Protein AF-A0A7W0TZ27-F1 (afdb_monomer_lite)

pLDDT: mean 76.79, std 10.21, range [54.59, 92.69]

Radius of gyration: 43.68 Å; chains: 1; bounding box: 95×48×108 Å

Foldseek 3Di:
DPPVVVVVVVCCLVVPPPPDDPPLDWDAWQFDDWDWDLDFDDDDDDDDDLDPPPQDDDDDDDDDDDDDDDSDDDDGDDDDDDDRTSDDIDIDRTSDPPTDTDSDDCPPDDDDDPPPD

Sequence (117 aa):
MSEFTTAQTLRDRLFGDDDSGDTSVASAGNGGGAFASANGGAVSVGDVNSGSNAGSAIGVGDTYGSVFVDGGDIANSTNLGIAANGGTAIADASGGDYNFADASDFDGGDNGGGFFS

Secondary structure (DSSP, 8-state):
--SHHHHHHHHHHHH-S----------SS---------PPPP-------------------S--S-------------------------------S----------S---S--TT-

Structure (mmCIF, N/CA/C/O backbone):
data_AF-A0A7W0TZ27-F1
#
_entry.id   AF-A0A7W0TZ27-F1
#
loop_
_atom_site.group_PDB
_atom_site.id
_atom_site.type_symbol
_atom_site.label_atom_id
_atom_site.label_alt_id
_atom_site.label_comp_id
_atom_site.label_asym_id
_atom_site.label_entity_id
_atom_site.label_seq_id
_atom_site.pdbx_PDB_ins_code
_atom_site.Cartn_x
_atom_site.Cartn_y
_atom_site.Cartn_z
_atom_site.occupancy
_atom_site.B_iso_or_equiv
_atom_site.auth_seq_id
_atom_site.auth_comp_id
_atom_site.auth_asym_id
_atom_site.auth_atom_id
_atom_site.pdbx_PDB_model_num
ATOM 1 N N . MET A 1 1 ? 54.726 28.426 -63.318 1.00 56.59 1 MET A N 1
ATOM 2 C CA . MET A 1 1 ? 54.225 27.988 -61.996 1.00 56.59 1 MET A CA 1
ATOM 3 C C . MET A 1 1 ? 52.699 27.997 -62.026 1.00 56.59 1 MET A C 1
ATOM 5 O O . MET A 1 1 ? 52.113 29.030 -61.755 1.00 56.59 1 MET A O 1
ATOM 9 N N . SER A 1 2 ? 52.062 26.905 -62.465 1.00 59.84 2 SER A N 1
ATOM 10 C CA . SER A 1 2 ? 50.591 26.735 -62.456 1.00 59.84 2 SER A CA 1
ATOM 11 C C . SER A 1 2 ? 50.195 25.254 -62.641 1.00 59.84 2 SER A C 1
ATOM 13 O O . SER A 1 2 ? 49.152 24.942 -63.186 1.00 59.84 2 SER A O 1
ATOM 15 N N . GLU A 1 3 ? 51.047 24.309 -62.231 1.00 58.38 3 GLU A N 1
ATOM 16 C CA . GLU A 1 3 ? 50.735 22.866 -62.333 1.00 58.38 3 GLU A CA 1
ATOM 17 C C . GLU A 1 3 ? 50.401 22.228 -60.980 1.00 58.38 3 GLU A C 1
ATOM 19 O O . GLU A 1 3 ? 49.943 21.094 -60.924 1.00 58.38 3 GLU A O 1
ATOM 24 N N . PHE A 1 4 ? 50.550 22.970 -59.879 1.00 60.47 4 PHE A N 1
ATOM 25 C CA . PHE A 1 4 ? 50.160 22.501 -58.547 1.00 60.47 4 PHE A CA 1
ATOM 26 C C . PHE A 1 4 ? 48.723 22.886 -58.165 1.00 60.47 4 PHE A C 1
ATOM 28 O O . PHE A 1 4 ? 48.141 22.237 -57.306 1.00 60.47 4 PHE A O 1
ATOM 35 N N . THR A 1 5 ? 48.105 23.861 -58.844 1.00 75.75 5 THR A N 1
ATOM 36 C CA . THR A 1 5 ? 46.732 24.307 -58.549 1.00 75.75 5 THR A CA 1
ATOM 37 C C . THR A 1 5 ? 45.690 23.243 -58.891 1.00 75.75 5 THR A C 1
ATOM 39 O O . THR A 1 5 ? 44.819 22.974 -58.076 1.00 75.75 5 THR A O 1
ATOM 42 N N . THR A 1 6 ? 45.786 22.581 -60.044 1.00 75.88 6 THR A N 1
ATOM 43 C CA . THR A 1 6 ? 44.793 21.575 -60.462 1.00 75.88 6 THR A CA 1
ATOM 44 C C . THR A 1 6 ? 44.899 20.281 -59.656 1.00 75.88 6 THR A C 1
ATOM 46 O O . THR A 1 6 ? 43.887 19.735 -59.223 1.00 75.88 6 THR A O 1
ATOM 49 N N . ALA A 1 7 ? 46.118 19.813 -59.380 1.00 75.44 7 ALA A N 1
ATOM 50 C CA . ALA A 1 7 ? 46.335 18.631 -58.550 1.00 75.44 7 ALA A CA 1
ATOM 51 C C . ALA A 1 7 ? 45.901 18.860 -57.094 1.00 75.44 7 ALA A C 1
ATOM 53 O O . ALA A 1 7 ? 45.341 17.958 -56.477 1.00 75.44 7 ALA A O 1
ATOM 54 N N . GLN A 1 8 ? 46.102 20.068 -56.552 1.00 76.25 8 GLN A N 1
ATOM 55 C CA . GLN A 1 8 ? 45.581 20.418 -55.231 1.00 76.25 8 GLN A CA 1
ATOM 56 C C . GLN A 1 8 ? 44.054 20.473 -55.226 1.00 76.25 8 GLN A C 1
ATOM 58 O O . GLN A 1 8 ? 43.467 19.827 -54.372 1.00 76.25 8 GLN A O 1
ATOM 63 N N . THR A 1 9 ? 43.411 21.092 -56.225 1.00 75.00 9 THR A N 1
ATOM 64 C CA . THR A 1 9 ? 41.935 21.100 -56.318 1.00 75.00 9 THR A CA 1
ATOM 65 C C . THR A 1 9 ? 41.320 19.708 -56.486 1.00 75.00 9 THR A C 1
ATOM 67 O O . THR A 1 9 ? 40.176 19.491 -56.105 1.00 75.00 9 THR A O 1
ATOM 70 N N . LEU A 1 10 ? 42.059 18.756 -57.069 1.00 79.62 10 LEU A N 1
ATOM 71 C CA . LEU A 1 10 ? 41.611 17.368 -57.213 1.00 79.62 10 LEU A CA 1
ATOM 72 C C . LEU A 1 10 ? 41.786 16.564 -55.927 1.00 79.62 10 LEU A C 1
ATOM 74 O O . LEU A 1 10 ? 40.930 15.745 -55.619 1.00 79.62 10 LEU A O 1
ATOM 78 N N . ARG A 1 11 ? 42.876 16.786 -55.184 1.00 80.00 11 ARG A N 1
ATOM 79 C CA . ARG A 1 11 ? 43.063 16.161 -53.868 1.00 80.00 11 ARG A CA 1
ATOM 80 C C . ARG A 1 11 ? 42.057 16.690 -52.854 1.00 80.00 11 ARG A C 1
ATOM 82 O O . ARG A 1 11 ? 41.501 15.890 -52.127 1.00 80.00 11 ARG A O 1
ATOM 89 N N . ASP A 1 12 ? 41.782 17.986 -52.887 1.00 75.56 12 ASP A N 1
ATOM 90 C CA . ASP A 1 12 ? 40.793 18.646 -52.029 1.00 75.56 12 ASP A CA 1
ATOM 91 C C . ASP A 1 12 ? 39.372 18.124 -52.305 1.00 75.56 12 ASP A C 1
ATOM 93 O O . ASP A 1 12 ? 38.608 17.818 -51.401 1.00 75.56 12 ASP A O 1
ATOM 97 N N . ARG A 1 13 ? 39.050 17.870 -53.581 1.00 77.31 13 ARG A N 1
ATOM 98 C CA . ARG A 1 13 ? 37.780 17.239 -53.971 1.00 77.31 13 ARG A CA 1
ATOM 99 C C . ARG A 1 13 ? 37.667 15.759 -53.583 1.00 77.31 13 ARG A C 1
ATOM 101 O O . ARG A 1 13 ? 36.556 15.256 -53.532 1.00 77.31 13 ARG A O 1
ATOM 108 N N . LEU A 1 14 ? 38.780 15.043 -53.418 1.00 74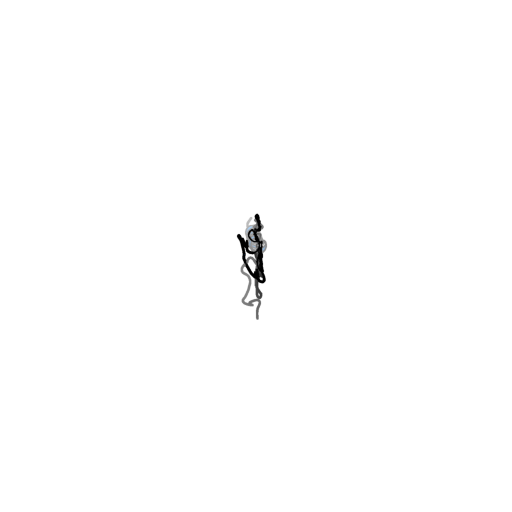.31 14 LEU A N 1
ATOM 109 C CA . LEU A 1 14 ? 38.767 13.584 -53.229 1.00 74.31 14 LEU A CA 1
ATOM 110 C C . LEU A 1 14 ? 39.044 13.166 -51.783 1.00 74.31 14 LEU A C 1
ATOM 112 O O . LEU A 1 14 ? 38.653 12.079 -51.377 1.00 74.31 14 LEU A O 1
ATOM 116 N N . PHE A 1 15 ? 39.724 14.016 -51.020 1.00 77.25 15 PHE A N 1
ATOM 117 C CA . PHE A 1 15 ? 40.157 13.726 -49.658 1.00 77.25 15 PHE A CA 1
ATOM 118 C C . PHE A 1 15 ? 39.712 14.780 -48.643 1.00 77.25 15 PHE A C 1
ATOM 120 O O . PHE A 1 15 ? 40.236 14.712 -47.542 1.00 77.25 15 PHE A O 1
ATOM 127 N N . GLY A 1 16 ? 38.828 15.717 -49.037 1.00 69.62 16 GLY A N 1
ATOM 128 C CA . GLY A 1 16 ? 38.186 16.766 -48.227 1.00 69.62 16 GLY A CA 1
ATOM 129 C C . GLY A 1 16 ? 38.858 17.069 -46.888 1.00 69.62 16 GLY A C 1
ATOM 130 O O . GLY A 1 16 ? 38.737 16.285 -45.956 1.00 69.62 16 GLY A O 1
ATOM 131 N N . ASP A 1 17 ? 39.523 18.219 -46.766 1.00 70.00 17 ASP A N 1
ATOM 132 C CA . ASP A 1 17 ? 40.298 18.615 -45.575 1.00 70.00 17 ASP A CA 1
ATOM 133 C C . ASP A 1 17 ? 39.455 18.884 -44.288 1.00 70.00 17 ASP A C 1
ATOM 135 O O . ASP A 1 17 ? 39.928 19.559 -43.373 1.00 70.00 17 ASP A O 1
ATOM 139 N N . ASP A 1 18 ? 38.246 18.326 -44.156 1.00 67.06 18 ASP A N 1
ATOM 140 C CA . ASP A 1 18 ? 37.299 18.599 -43.067 1.00 67.06 18 ASP A CA 1
ATOM 141 C C . ASP A 1 18 ? 36.906 17.332 -42.277 1.00 67.06 18 ASP A C 1
ATOM 143 O O . ASP A 1 18 ? 35.731 17.059 -42.049 1.00 67.06 18 ASP A O 1
ATOM 147 N N . ASP A 1 19 ? 37.882 16.600 -41.728 1.00 66.12 19 ASP A N 1
ATOM 148 C CA . ASP A 1 19 ? 37.635 15.709 -40.574 1.00 66.12 19 ASP A CA 1
ATOM 149 C C . ASP A 1 19 ? 37.475 16.552 -39.288 1.00 66.12 19 ASP A C 1
ATOM 151 O O . ASP A 1 19 ? 38.163 16.368 -38.275 1.00 66.12 19 ASP A O 1
ATOM 155 N N . SER A 1 20 ? 36.583 17.545 -39.313 1.00 62.28 20 SER A N 1
ATOM 156 C CA . SER A 1 20 ? 36.246 18.354 -38.145 1.00 62.28 20 SER A CA 1
ATOM 157 C C . SER A 1 20 ? 34.969 17.845 -37.485 1.00 62.28 20 SER A C 1
ATOM 159 O O . SER A 1 20 ? 33.927 18.485 -37.535 1.00 62.28 20 SER A O 1
ATOM 161 N N . GLY A 1 21 ? 35.086 16.721 -36.779 1.00 58.81 21 GLY A N 1
ATOM 162 C CA . GLY A 1 21 ? 34.294 16.492 -35.569 1.00 58.81 21 GLY A CA 1
ATOM 163 C C . GLY A 1 21 ? 32.815 16.136 -35.728 1.00 58.81 21 GLY A C 1
ATOM 164 O O . GLY A 1 21 ? 32.098 16.236 -34.731 1.00 58.81 21 GLY A O 1
ATOM 165 N N . ASP A 1 22 ? 32.362 15.670 -36.888 1.00 62.72 22 ASP A N 1
ATOM 166 C CA . ASP A 1 22 ? 31.024 15.093 -36.993 1.00 62.72 22 ASP A CA 1
ATOM 167 C C . ASP A 1 22 ? 31.035 13.669 -36.439 1.00 62.72 22 ASP A C 1
ATOM 169 O O . ASP A 1 22 ? 31.385 12.678 -37.078 1.00 62.72 22 ASP A O 1
ATOM 173 N N . THR A 1 23 ? 30.639 13.546 -35.175 1.00 60.62 23 THR A N 1
ATOM 174 C CA . THR A 1 23 ? 30.091 12.282 -34.704 1.00 60.62 23 THR A CA 1
ATOM 175 C C . THR A 1 23 ? 28.754 12.088 -35.423 1.00 60.62 23 THR A C 1
ATOM 177 O O . THR A 1 23 ? 27.709 12.442 -34.870 1.00 60.62 23 THR A O 1
ATOM 180 N N . SER A 1 24 ? 28.776 11.562 -36.651 1.00 66.44 24 SER A N 1
ATOM 181 C CA . SER A 1 24 ? 27.581 11.127 -37.383 1.00 66.44 24 SER A CA 1
ATOM 182 C C . SER A 1 24 ? 26.977 9.933 -36.641 1.00 66.44 24 SER A C 1
ATOM 184 O O . SER A 1 24 ? 27.227 8.767 -36.937 1.00 66.44 24 SER A O 1
ATOM 186 N N . VAL A 1 25 ? 26.251 10.221 -35.557 1.00 76.12 25 VAL A N 1
ATOM 187 C CA . VAL A 1 25 ? 25.591 9.214 -34.724 1.00 76.12 25 VAL A CA 1
ATOM 188 C C . VAL A 1 25 ? 24.205 8.980 -35.300 1.00 76.12 25 VAL A C 1
ATOM 190 O O . VAL A 1 25 ? 23.250 9.678 -34.961 1.00 76.12 25 VAL A O 1
ATOM 193 N N . ALA A 1 26 ? 24.081 7.971 -36.156 1.00 73.69 26 ALA A N 1
ATOM 194 C CA . ALA A 1 26 ? 22.775 7.442 -36.513 1.00 73.69 26 ALA A CA 1
ATOM 195 C C . ALA A 1 26 ? 22.328 6.434 -35.461 1.00 73.69 26 ALA A C 1
ATOM 197 O O . ALA A 1 26 ? 23.074 5.526 -35.089 1.00 73.69 26 ALA A O 1
ATOM 198 N N . SER A 1 27 ? 21.101 6.589 -34.970 1.00 80.00 27 SER A N 1
ATOM 199 C CA . SER A 1 27 ? 20.565 5.698 -33.951 1.00 80.00 27 SER A CA 1
ATOM 200 C C . SER A 1 27 ? 19.208 5.124 -34.322 1.00 80.00 27 SER A C 1
ATOM 202 O O . SER A 1 27 ? 18.254 5.867 -34.547 1.00 80.00 27 SER A O 1
ATOM 204 N N . ALA A 1 28 ? 19.133 3.797 -34.334 1.00 82.00 28 ALA A N 1
ATOM 205 C CA . ALA A 1 28 ? 17.945 3.010 -34.618 1.00 82.00 28 ALA A CA 1
ATOM 206 C C . ALA A 1 28 ? 17.607 2.184 -33.378 1.00 82.00 28 ALA A C 1
ATOM 208 O O . ALA A 1 28 ? 18.459 1.461 -32.870 1.00 82.00 28 ALA A O 1
ATOM 209 N N . GLY A 1 29 ? 16.367 2.266 -32.897 1.00 77.56 29 GLY A N 1
ATOM 210 C CA . GLY A 1 29 ? 15.913 1.407 -31.803 1.00 77.56 29 GLY A CA 1
ATOM 211 C C . GLY A 1 29 ? 16.443 1.788 -30.426 1.00 77.56 29 GLY A C 1
ATOM 212 O O . GLY A 1 29 ? 16.535 0.936 -29.544 1.00 77.56 29 GLY A O 1
ATOM 213 N N . ASN A 1 30 ? 16.767 3.063 -30.213 1.00 75.88 30 ASN A N 1
ATOM 214 C CA . ASN A 1 30 ? 17.123 3.558 -28.890 1.00 75.88 30 ASN A CA 1
ATOM 215 C C . ASN A 1 30 ? 15.885 3.577 -27.984 1.00 75.88 30 ASN A C 1
ATOM 217 O O . ASN A 1 30 ? 15.130 4.548 -27.947 1.00 75.88 30 ASN A O 1
ATOM 221 N N . GLY A 1 31 ? 15.685 2.481 -27.256 1.00 79.44 31 GLY A N 1
ATOM 222 C CA . GLY A 1 31 ? 14.761 2.407 -26.133 1.00 79.44 31 GLY A CA 1
ATOM 223 C C . GLY A 1 31 ? 15.102 3.420 -25.035 1.00 79.44 31 GLY A C 1
ATOM 224 O O . GLY A 1 31 ? 16.272 3.720 -24.792 1.00 79.44 31 GLY A O 1
ATOM 225 N N . GLY A 1 32 ? 14.080 3.968 -24.373 1.00 85.44 32 GLY A N 1
ATOM 226 C CA . GLY A 1 32 ? 14.245 4.911 -23.260 1.00 85.44 32 GLY A CA 1
ATOM 227 C C . GLY A 1 32 ? 14.538 4.232 -21.914 1.00 85.44 32 GLY A C 1
ATOM 228 O O . GLY A 1 32 ? 14.602 3.014 -21.804 1.00 85.44 32 GLY A O 1
ATOM 229 N N . GLY A 1 33 ? 14.673 5.019 -20.843 1.00 85.75 33 GLY A N 1
ATOM 230 C CA . GLY A 1 33 ? 14.657 4.484 -19.476 1.00 85.75 33 GLY A CA 1
ATOM 231 C C . GLY A 1 33 ? 13.222 4.254 -19.002 1.00 85.75 33 GLY A C 1
ATOM 232 O O . GLY A 1 33 ? 12.436 5.200 -18.982 1.00 85.75 33 GLY A O 1
ATOM 233 N N . ALA A 1 34 ? 12.875 3.031 -18.595 1.00 86.25 34 ALA A N 1
ATOM 234 C CA . ALA A 1 34 ? 11.542 2.718 -18.082 1.00 86.25 34 ALA A CA 1
ATOM 235 C C . ALA A 1 34 ? 11.578 2.430 -16.576 1.00 86.25 34 ALA A C 1
ATOM 237 O O . ALA A 1 34 ? 12.223 1.487 -16.119 1.00 86.25 34 ALA A O 1
ATOM 238 N N . PHE A 1 35 ? 10.856 3.244 -15.802 1.00 85.69 35 PHE A N 1
ATOM 239 C CA . PHE A 1 35 ? 10.719 3.097 -14.355 1.00 85.69 35 PHE A CA 1
ATOM 240 C C . PHE A 1 35 ? 9.250 2.877 -14.010 1.00 85.69 35 PHE A C 1
ATOM 242 O O . PHE A 1 35 ? 8.417 3.742 -14.266 1.00 85.69 35 PHE A O 1
ATOM 249 N N . ALA A 1 36 ? 8.931 1.739 -13.401 1.00 87.69 36 ALA A N 1
ATOM 250 C CA . ALA A 1 36 ? 7.613 1.504 -12.830 1.00 87.69 36 ALA A CA 1
ATOM 251 C C . ALA A 1 36 ? 7.760 1.066 -11.374 1.00 87.69 36 ALA A C 1
ATOM 253 O O . ALA A 1 36 ? 8.671 0.318 -11.020 1.00 87.69 36 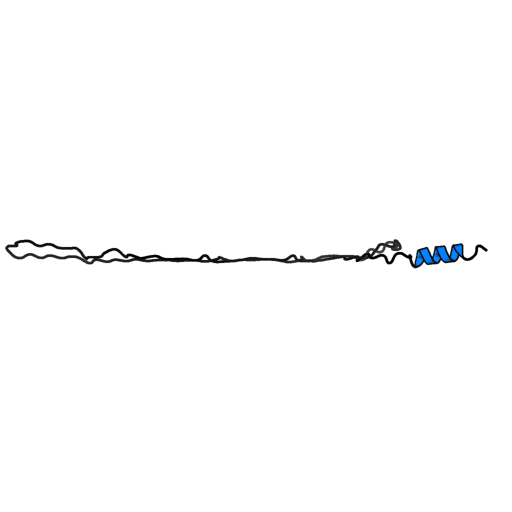ALA A O 1
ATOM 254 N N . SER A 1 37 ? 6.865 1.558 -10.522 1.00 87.25 37 SER A N 1
ATOM 255 C CA . SER A 1 37 ? 6.893 1.301 -9.088 1.00 87.25 37 SER A CA 1
ATOM 256 C C . SER A 1 37 ? 5.505 0.913 -8.595 1.00 87.25 37 SER A C 1
ATOM 258 O O . SER A 1 37 ? 4.531 1.621 -8.832 1.00 87.25 37 SER A O 1
ATOM 260 N N . ALA A 1 38 ? 5.437 -0.233 -7.921 1.00 89.88 38 ALA A N 1
ATOM 261 C CA . ALA A 1 38 ? 4.254 -0.758 -7.249 1.00 89.88 38 ALA A CA 1
ATOM 262 C C . ALA A 1 38 ? 4.465 -0.654 -5.736 1.00 89.88 38 ALA A C 1
ATOM 264 O O . ALA A 1 38 ? 4.430 -1.651 -5.012 1.00 89.88 38 ALA A O 1
ATOM 265 N N . ASN A 1 39 ? 4.806 0.542 -5.256 1.00 89.31 39 ASN A N 1
ATOM 266 C CA . ASN A 1 39 ? 5.074 0.732 -3.838 1.00 89.31 39 ASN A CA 1
ATOM 267 C C . ASN A 1 39 ? 3.756 0.673 -3.065 1.00 89.31 39 ASN A C 1
ATOM 269 O O . ASN A 1 39 ? 2.869 1.506 -3.246 1.00 89.31 39 ASN A O 1
ATOM 273 N N . GLY A 1 40 ? 3.639 -0.333 -2.201 1.00 85.69 40 GLY A N 1
ATOM 274 C CA . GLY A 1 40 ? 2.584 -0.396 -1.200 1.00 85.69 40 GLY A CA 1
ATOM 275 C C . GLY A 1 40 ? 2.703 0.736 -0.184 1.00 85.69 40 GLY A C 1
ATOM 276 O O . GLY A 1 40 ? 3.748 1.374 -0.052 1.00 85.69 40 GLY A O 1
ATOM 277 N N . GLY A 1 41 ? 1.618 0.983 0.544 1.00 90.50 41 GLY A N 1
ATOM 278 C CA . GLY A 1 41 ? 1.602 1.958 1.633 1.00 90.50 41 GLY A CA 1
ATOM 279 C C . GLY A 1 41 ? 2.115 1.373 2.950 1.00 90.50 41 GLY A C 1
ATOM 280 O O . GLY A 1 41 ? 2.174 0.160 3.132 1.00 90.50 41 GLY A O 1
ATOM 281 N N . ALA A 1 42 ? 2.426 2.234 3.915 1.00 90.38 42 ALA A N 1
ATOM 282 C CA . ALA A 1 42 ? 2.492 1.807 5.307 1.00 90.38 42 ALA A CA 1
ATOM 283 C C . ALA A 1 42 ? 1.063 1.689 5.850 1.00 90.38 42 ALA A C 1
ATOM 285 O O . ALA A 1 42 ? 0.255 2.596 5.641 1.00 90.38 42 ALA A O 1
ATOM 286 N N . VAL A 1 43 ? 0.758 0.609 6.573 1.00 86.56 43 VAL A N 1
ATOM 287 C CA . VAL A 1 43 ? -0.488 0.533 7.343 1.00 86.56 43 VAL A CA 1
ATOM 288 C C . VAL A 1 43 ? -0.167 0.446 8.824 1.00 86.56 43 VAL A C 1
ATOM 290 O O . VAL A 1 43 ? 0.563 -0.440 9.259 1.00 86.56 43 VAL A O 1
ATOM 293 N N . SER A 1 44 ? -0.726 1.384 9.585 1.00 90.25 44 SER A N 1
ATOM 294 C CA . SER A 1 44 ? -0.694 1.384 11.042 1.00 90.25 44 SER A CA 1
ATOM 295 C C . SER A 1 44 ? -2.094 1.100 11.564 1.00 90.25 44 SER A C 1
ATOM 297 O O . SER A 1 44 ? -3.058 1.748 11.152 1.00 90.25 44 SER A O 1
ATOM 299 N N . VAL A 1 45 ? -2.195 0.121 12.457 1.00 85.50 45 VAL A N 1
ATOM 300 C CA . VAL A 1 45 ? -3.430 -0.231 13.154 1.00 85.50 45 VAL A CA 1
ATOM 301 C C . VAL A 1 45 ? -3.235 0.147 14.616 1.00 85.50 45 VAL A C 1
ATOM 303 O O . VAL A 1 45 ? -2.297 -0.327 15.254 1.00 85.50 45 VAL A O 1
ATOM 306 N N . GLY A 1 46 ? -4.090 1.040 15.116 1.00 87.38 46 GLY A N 1
ATOM 307 C CA . GLY A 1 46 ? -4.136 1.404 16.531 1.00 87.38 46 GLY A CA 1
ATOM 308 C C . GLY A 1 46 ? -4.859 0.348 17.366 1.00 87.38 46 GLY A C 1
ATOM 309 O O . GLY A 1 46 ? -4.987 -0.807 16.963 1.00 87.38 46 GLY A O 1
ATOM 310 N N . ASP A 1 47 ? -5.378 0.749 18.520 1.00 86.50 47 ASP A N 1
ATOM 311 C CA . ASP A 1 47 ? -6.122 -0.167 19.380 1.00 86.50 47 ASP A CA 1
ATOM 312 C C . ASP A 1 47 ? -7.371 -0.709 18.671 1.00 86.50 47 ASP A C 1
ATOM 314 O O . ASP A 1 47 ? -8.274 0.035 18.282 1.00 86.50 47 ASP A O 1
ATOM 318 N N . VAL A 1 48 ? -7.436 -2.034 18.534 1.00 79.50 48 VAL A N 1
ATOM 319 C CA . VAL A 1 48 ? -8.611 -2.743 18.023 1.00 79.50 48 VAL A CA 1
ATOM 320 C C . VAL A 1 48 ? -9.435 -3.203 19.219 1.00 79.50 48 VAL A C 1
ATOM 322 O O . VAL A 1 48 ? -9.213 -4.274 19.783 1.00 79.50 48 VAL A O 1
ATOM 325 N N . ASN A 1 49 ? -10.379 -2.362 19.639 1.0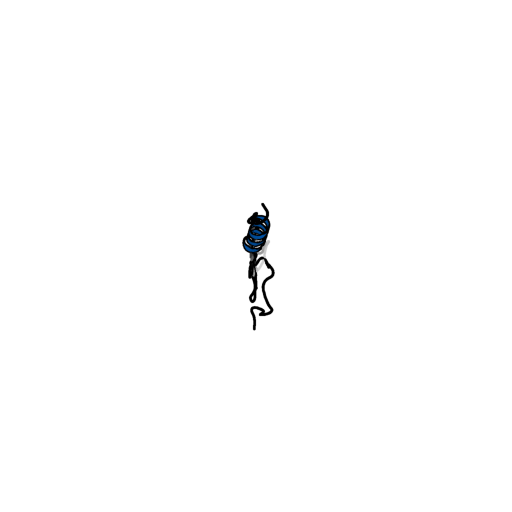0 74.06 49 ASN A N 1
ATOM 326 C CA . ASN A 1 49 ? -11.297 -2.694 20.719 1.00 74.06 49 ASN A CA 1
ATOM 327 C C . ASN A 1 49 ? -12.512 -3.432 20.151 1.00 74.06 49 ASN A C 1
ATOM 329 O O . ASN A 1 49 ? -13.357 -2.831 19.49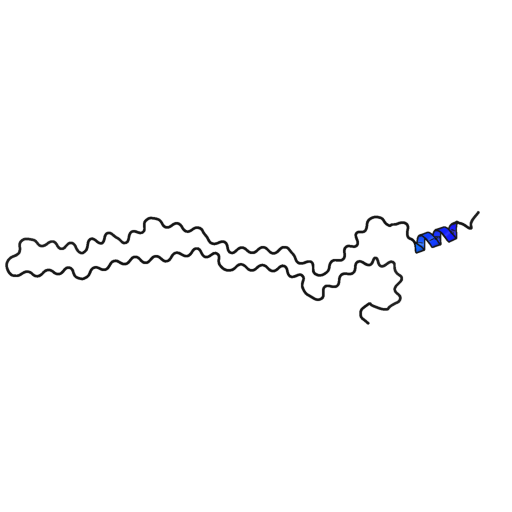2 1.00 74.06 49 ASN A O 1
ATOM 333 N N . SER A 1 50 ? -12.636 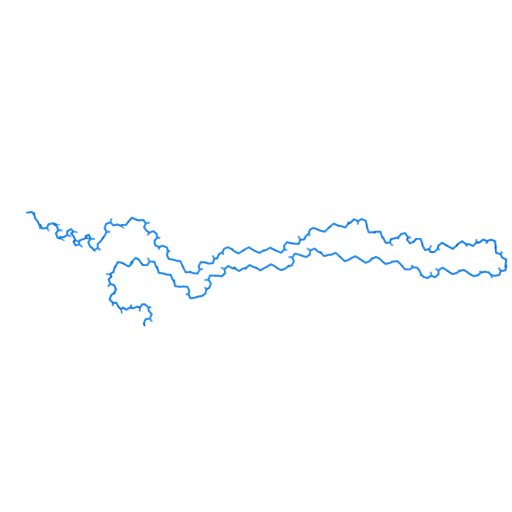-4.719 20.471 1.00 67.19 50 SER A N 1
ATOM 334 C CA . SER A 1 50 ? -13.813 -5.528 20.130 1.00 67.19 50 SER A CA 1
ATOM 335 C C . SER A 1 50 ? -15.054 -5.153 20.961 1.00 67.19 50 SER A C 1
ATOM 337 O O . SER A 1 50 ? -16.027 -5.887 20.999 1.00 67.19 50 SER A O 1
ATOM 339 N N . GLY A 1 51 ? -15.029 -4.032 21.680 1.00 63.81 51 GLY A N 1
ATOM 340 C CA . GLY A 1 51 ? -16.038 -3.645 22.651 1.00 63.81 51 GLY A CA 1
ATOM 341 C C . GLY A 1 51 ? -15.887 -4.423 23.955 1.00 63.81 51 GLY A C 1
ATOM 342 O O . GLY A 1 51 ? -15.615 -5.629 23.965 1.00 63.81 51 GLY A O 1
ATOM 343 N N . SER A 1 52 ? -16.102 -3.718 25.068 1.00 64.00 52 SER A N 1
ATOM 344 C CA . SER A 1 52 ? -16.339 -4.287 26.392 1.00 64.00 52 SER A CA 1
ATOM 345 C C . SER A 1 52 ? -17.538 -5.225 26.332 1.00 64.00 52 SER A C 1
ATOM 347 O O . SER A 1 52 ? -18.662 -4.837 26.637 1.00 64.00 52 SER A O 1
ATOM 349 N N . ASN A 1 53 ? -17.304 -6.474 25.951 1.00 60.16 53 ASN A N 1
ATOM 350 C CA . ASN A 1 53 ? -18.299 -7.524 26.076 1.00 60.16 53 ASN A CA 1
ATOM 351 C C . ASN A 1 53 ? -18.270 -8.010 27.511 1.00 60.16 53 ASN A C 1
ATOM 353 O O . ASN A 1 53 ? -17.873 -9.128 27.825 1.00 60.16 53 ASN A O 1
ATOM 357 N N . ALA A 1 54 ? -18.693 -7.113 28.397 1.00 63.69 54 ALA A N 1
ATOM 358 C CA . ALA A 1 54 ? -19.422 -7.559 29.554 1.00 63.69 54 ALA A CA 1
ATOM 359 C C . ALA A 1 54 ? -20.684 -8.206 28.985 1.00 63.69 54 ALA A C 1
ATOM 361 O O . ALA A 1 54 ? -21.588 -7.513 28.515 1.00 63.69 54 ALA A O 1
ATOM 362 N N . GLY A 1 55 ? -20.691 -9.538 28.942 1.00 61.22 55 GLY A N 1
ATOM 363 C CA . GLY A 1 55 ? -21.923 -10.272 28.727 1.00 61.22 55 GLY A CA 1
ATOM 364 C C . GLY A 1 55 ? -23.013 -9.703 29.637 1.00 61.22 55 GLY A C 1
ATOM 365 O O . GLY A 1 55 ? -22.711 -9.291 30.756 1.00 61.22 55 GLY A O 1
ATOM 366 N N . SER A 1 56 ? -24.231 -9.599 29.101 1.00 67.81 56 SER A N 1
ATOM 367 C CA . SER A 1 56 ? -25.469 -9.149 29.732 1.00 67.81 56 SER A CA 1
ATOM 368 C C . SER A 1 56 ? -25.366 -9.094 31.253 1.00 67.81 56 SER A C 1
ATOM 370 O O . SER A 1 56 ? -25.307 -10.124 31.921 1.00 67.81 56 SER A O 1
ATOM 372 N N . ALA A 1 57 ? -25.344 -7.888 31.817 1.00 72.94 57 ALA A N 1
ATOM 373 C CA . ALA A 1 57 ? -25.469 -7.737 33.256 1.00 72.94 57 ALA A CA 1
ATOM 374 C C . ALA A 1 57 ? -26.920 -8.053 33.639 1.00 72.94 57 ALA A C 1
ATOM 376 O O . ALA A 1 57 ? -27.821 -7.272 33.329 1.00 72.94 57 ALA A O 1
ATOM 377 N N . ILE A 1 58 ? -27.154 -9.192 34.298 1.00 75.25 58 ILE A N 1
ATOM 378 C CA . ILE A 1 58 ? -28.491 -9.560 34.772 1.00 75.25 58 ILE A CA 1
ATOM 379 C C . ILE A 1 58 ? -28.572 -9.335 36.276 1.00 75.25 58 ILE A C 1
ATOM 381 O O . ILE A 1 58 ? -28.113 -10.146 37.077 1.00 75.25 58 ILE A O 1
ATOM 385 N N . GLY A 1 59 ? -29.146 -8.198 36.658 1.00 84.12 59 GLY A N 1
ATOM 386 C CA . GLY A 1 59 ? -29.485 -7.916 38.046 1.00 84.12 59 GLY A CA 1
ATOM 387 C C . GLY A 1 59 ? -30.808 -8.579 38.412 1.00 84.12 59 GLY A C 1
ATOM 388 O O . GLY A 1 59 ? -31.841 -8.247 37.833 1.00 84.12 59 GLY A O 1
ATOM 389 N N . VAL A 1 60 ? -30.787 -9.480 39.393 1.00 80.06 60 VAL A N 1
ATOM 390 C CA . VAL A 1 60 ? -31.993 -10.008 40.044 1.00 80.06 60 VAL A CA 1
ATOM 391 C C . VAL A 1 60 ? -32.067 -9.493 41.478 1.00 80.06 60 VAL A C 1
ATOM 393 O O . VAL A 1 60 ? -31.102 -9.609 42.228 1.00 80.06 60 VAL A O 1
ATOM 396 N N . GLY A 1 61 ? -33.200 -8.877 41.829 1.00 88.50 61 GLY A N 1
ATOM 397 C CA . GLY A 1 61 ? -33.494 -8.378 43.177 1.00 88.50 61 GLY A CA 1
ATOM 398 C C . GLY A 1 61 ? -34.115 -9.446 44.080 1.00 88.50 61 GLY A C 1
ATOM 399 O O . GLY A 1 61 ? -33.944 -10.642 43.848 1.00 88.50 61 GLY A O 1
ATOM 400 N N . ASP A 1 62 ? -34.870 -9.019 45.093 1.00 90.38 62 ASP A N 1
ATOM 401 C CA . ASP A 1 62 ? -35.582 -9.938 45.987 1.00 90.38 62 ASP A CA 1
ATOM 402 C C . ASP A 1 62 ? -36.629 -10.740 45.199 1.00 90.38 62 ASP A C 1
ATOM 404 O O . ASP A 1 62 ? -37.574 -10.187 44.631 1.00 90.38 62 ASP A O 1
ATOM 408 N N . THR A 1 63 ? -36.452 -12.060 45.150 1.00 85.62 63 THR A N 1
ATOM 409 C CA . THR A 1 63 ? -37.340 -12.985 44.435 1.00 85.62 63 THR A CA 1
ATOM 410 C C . THR A 1 63 ? -38.130 -13.851 45.416 1.00 85.62 63 THR A C 1
ATOM 412 O O . THR A 1 63 ? -37.652 -14.184 46.499 1.00 85.62 63 THR A O 1
ATOM 415 N N . TYR A 1 64 ? -39.357 -14.232 45.045 1.00 84.88 64 TYR A N 1
ATOM 416 C CA . TYR A 1 64 ? -40.178 -15.184 45.797 1.00 84.88 64 TYR A CA 1
ATOM 417 C C . TYR A 1 64 ? -40.810 -16.197 44.834 1.00 84.88 64 TYR A C 1
ATOM 419 O O . TYR A 1 64 ? -41.466 -15.810 43.869 1.00 84.88 64 TYR A O 1
ATOM 427 N N . GLY A 1 65 ? -40.610 -17.492 45.093 1.00 87.12 65 GLY A N 1
ATOM 428 C CA . GLY A 1 65 ? -40.980 -18.582 44.180 1.00 87.12 65 GLY A CA 1
ATOM 429 C C . GLY A 1 65 ? -39.828 -19.028 43.267 1.00 87.12 65 GLY A C 1
ATOM 430 O O . GLY A 1 65 ? -38.684 -18.620 43.447 1.00 87.12 65 GLY A O 1
ATOM 431 N N . SER A 1 66 ? -40.107 -19.909 42.301 1.00 86.94 66 SER A N 1
ATOM 432 C CA . SER A 1 66 ? -39.098 -20.388 41.346 1.00 86.94 66 SER A CA 1
ATOM 433 C C . SER A 1 66 ? -38.821 -19.335 40.271 1.00 86.94 66 SER A C 1
ATOM 435 O O . SER A 1 66 ? -39.727 -18.995 39.508 1.00 86.94 66 SER A O 1
ATOM 437 N N . VAL A 1 67 ? -37.577 -18.863 40.178 1.00 85.56 67 VAL A N 1
ATOM 438 C CA . VAL A 1 67 ? -37.139 -17.890 39.167 1.00 85.56 67 VAL A CA 1
ATOM 439 C C . VAL A 1 67 ? -36.083 -18.518 38.265 1.00 85.56 67 VAL A C 1
ATOM 441 O O . VAL A 1 67 ? -35.111 -19.092 38.751 1.00 85.56 67 VAL A O 1
ATOM 444 N N . PHE A 1 68 ? -36.282 -18.402 36.951 1.00 86.00 68 PHE A N 1
ATOM 445 C CA . PHE A 1 68 ? -35.316 -18.802 35.932 1.00 86.00 68 PHE A CA 1
ATOM 446 C C . PHE A 1 68 ? -34.827 -17.562 35.185 1.00 86.00 68 PHE A C 1
ATOM 448 O O . PHE A 1 68 ? -35.634 -16.729 34.770 1.00 86.00 68 PHE A O 1
ATOM 455 N N . VAL A 1 69 ? -33.511 -17.442 35.039 1.00 82.56 69 VAL A N 1
ATOM 456 C CA . VAL A 1 69 ? -32.845 -16.300 34.412 1.00 82.56 69 VAL A CA 1
ATOM 457 C C . VAL A 1 69 ? -31.817 -16.839 33.430 1.00 82.56 69 VAL A C 1
ATOM 459 O O . VAL A 1 69 ? -30.903 -17.549 33.841 1.00 82.56 69 VAL A O 1
ATOM 462 N N . ASP A 1 70 ? -31.969 -16.496 32.153 1.00 82.25 70 ASP A N 1
ATOM 463 C CA . ASP A 1 70 ? -31.057 -16.891 31.081 1.00 82.25 70 ASP A CA 1
ATOM 464 C C . ASP A 1 70 ? -30.473 -15.645 30.406 1.00 82.25 70 ASP A C 1
ATOM 466 O O . ASP A 1 70 ? -31.203 -14.721 30.040 1.00 82.25 70 ASP A O 1
ATOM 470 N N . GLY A 1 71 ? -29.147 -15.616 30.285 1.00 75.38 71 GLY A N 1
ATOM 471 C CA . GLY A 1 71 ? -28.398 -14.533 29.652 1.00 75.38 71 GLY A CA 1
ATOM 472 C C . GLY A 1 71 ? -28.214 -14.681 28.149 1.00 75.38 71 GLY A C 1
ATOM 473 O O . GLY A 1 71 ? -27.714 -13.738 27.532 1.00 75.38 71 GLY A O 1
ATOM 474 N N . GLY A 1 72 ? -28.632 -15.816 27.580 1.00 80.12 72 GLY A N 1
ATOM 475 C CA . GLY A 1 72 ? -28.442 -16.152 26.174 1.00 80.12 72 GLY A CA 1
ATOM 476 C C . GLY A 1 72 ? -26.970 -16.258 25.763 1.00 80.12 72 GLY A C 1
ATOM 477 O O . GLY A 1 72 ? -26.048 -16.059 26.557 1.00 80.12 72 GLY A O 1
ATOM 478 N N . ASP A 1 73 ? -26.748 -16.558 24.483 1.00 75.62 73 ASP A N 1
ATOM 479 C CA . ASP A 1 73 ? -25.414 -16.576 23.885 1.00 75.62 73 ASP A CA 1
ATOM 480 C C . ASP A 1 73 ? -24.983 -15.162 23.486 1.00 75.62 73 ASP A C 1
ATOM 482 O O . ASP A 1 73 ? -25.683 -14.459 22.753 1.00 75.62 73 ASP A O 1
ATOM 486 N N . ILE A 1 74 ? -23.796 -14.749 23.934 1.00 71.75 74 ILE A N 1
ATOM 487 C CA . ILE A 1 74 ? -23.251 -13.418 23.652 1.00 71.75 74 ILE A CA 1
ATOM 488 C C . ILE A 1 74 ? -21.991 -13.581 22.821 1.00 71.75 74 ILE A C 1
ATOM 490 O O . ILE A 1 74 ? -20.922 -13.920 23.327 1.00 71.75 74 ILE A O 1
ATOM 494 N N . ALA A 1 75 ? -22.138 -13.348 21.520 1.00 74.81 75 ALA A N 1
ATOM 495 C CA . ALA A 1 75 ? -21.046 -13.422 20.569 1.00 74.81 75 ALA A CA 1
ATOM 496 C C . ALA A 1 75 ? -20.527 -12.023 20.247 1.00 74.81 75 ALA A C 1
ATOM 498 O O . ALA A 1 75 ? -21.281 -11.128 19.866 1.00 74.81 75 ALA A O 1
ATOM 499 N N . ASN A 1 76 ? -19.212 -11.871 20.339 1.00 66.94 76 ASN A N 1
ATOM 500 C CA . ASN A 1 76 ? -18.521 -10.669 19.928 1.00 66.94 76 ASN A CA 1
ATOM 501 C C . ASN A 1 76 ? -17.442 -11.013 18.914 1.00 66.94 76 ASN A C 1
ATOM 503 O O . ASN A 1 76 ? -16.526 -11.777 19.216 1.00 66.94 76 ASN A O 1
ATOM 507 N N . SER A 1 77 ? -17.552 -10.449 17.717 1.00 77.19 77 SER A N 1
ATOM 508 C CA . SER A 1 77 ? -16.626 -10.714 16.625 1.00 77.19 77 SER A CA 1
ATOM 509 C C . SER A 1 77 ? -16.071 -9.403 16.092 1.00 77.19 77 SER A C 1
ATOM 511 O O . SER A 1 77 ? -16.825 -8.561 15.611 1.00 77.19 77 SER A O 1
ATOM 513 N N . THR A 1 78 ? -14.746 -9.258 16.146 1.00 77.62 78 THR A N 1
ATOM 514 C CA . THR A 1 78 ? -14.031 -8.206 15.421 1.00 77.62 78 THR A CA 1
ATOM 515 C C . THR A 1 78 ? -13.211 -8.834 14.316 1.00 77.62 78 THR A C 1
ATOM 517 O O . THR A 1 78 ? -12.260 -9.568 14.573 1.00 77.62 78 THR A O 1
ATOM 520 N N . ASN A 1 79 ? -13.590 -8.534 13.078 1.00 83.62 79 ASN A N 1
ATOM 521 C CA . ASN A 1 79 ? -12.872 -8.965 11.891 1.00 83.62 79 ASN A CA 1
ATOM 522 C C . ASN A 1 79 ? -12.163 -7.762 11.266 1.00 83.62 79 ASN A C 1
ATOM 524 O O . ASN A 1 79 ? -12.816 -6.774 10.929 1.00 83.62 79 ASN A O 1
ATOM 528 N N . LEU A 1 80 ? -10.842 -7.852 11.099 1.00 82.81 80 LEU A N 1
ATOM 529 C CA . LEU A 1 80 ? -10.035 -6.774 10.536 1.00 82.81 80 LEU A CA 1
ATOM 530 C C . LEU A 1 80 ? -9.274 -7.253 9.296 1.00 82.81 80 LEU A C 1
ATOM 532 O O . LEU A 1 80 ? -8.374 -8.084 9.386 1.00 82.81 80 LEU A O 1
ATOM 536 N N . GLY A 1 81 ? -9.627 -6.694 8.138 1.00 86.69 81 GLY A N 1
ATOM 537 C CA . GLY A 1 81 ? -8.903 -6.886 6.884 1.00 86.69 81 GLY A CA 1
ATOM 538 C C . GLY A 1 81 ? -8.040 -5.669 6.575 1.00 86.69 81 GLY A C 1
ATOM 539 O O . GLY A 1 81 ? -8.578 -4.601 6.295 1.00 86.69 81 GLY A O 1
ATOM 540 N N . ILE A 1 82 ? -6.716 -5.830 6.609 1.00 86.50 82 ILE A N 1
ATOM 541 C CA . ILE A 1 82 ? -5.761 -4.771 6.269 1.00 86.50 82 ILE A CA 1
ATOM 542 C C . ILE A 1 82 ? -4.986 -5.159 5.013 1.00 86.50 82 ILE A C 1
ATOM 544 O O . ILE A 1 82 ? -4.330 -6.198 4.989 1.00 86.50 82 ILE A O 1
ATOM 548 N N . ALA A 1 83 ? -5.023 -4.305 3.990 1.00 89.00 83 ALA A N 1
ATOM 549 C CA . ALA A 1 83 ? -4.250 -4.479 2.766 1.00 89.00 83 ALA A CA 1
ATOM 550 C C . ALA A 1 83 ? -3.470 -3.202 2.439 1.00 89.00 83 ALA A C 1
ATOM 552 O O . ALA A 1 83 ? -4.024 -2.106 2.433 1.00 89.00 83 ALA A O 1
ATOM 553 N N . ALA A 1 84 ? -2.184 -3.370 2.141 1.00 86.94 84 ALA A N 1
ATOM 554 C CA . ALA A 1 84 ? -1.245 -2.299 1.818 1.00 86.94 84 ALA A CA 1
ATOM 555 C C . ALA A 1 84 ? -0.672 -2.477 0.403 1.00 86.94 84 ALA A C 1
ATOM 557 O O . ALA A 1 84 ? 0.509 -2.246 0.156 1.00 86.94 84 ALA A O 1
ATOM 558 N N . ASN A 1 85 ? -1.485 -2.998 -0.513 1.00 90.44 85 ASN A N 1
ATOM 559 C CA . ASN A 1 85 ? -0.990 -3.536 -1.772 1.00 90.44 85 ASN A CA 1
ATOM 560 C C . ASN A 1 85 ? -0.559 -2.405 -2.707 1.00 90.44 85 ASN A C 1
ATOM 562 O O . ASN A 1 85 ? -1.365 -1.554 -3.070 1.00 90.44 85 ASN A O 1
ATOM 566 N N . GLY A 1 86 ? 0.697 -2.441 -3.141 1.00 85.81 86 GLY A N 1
ATOM 567 C CA . GLY A 1 86 ? 1.242 -1.498 -4.119 1.00 85.81 86 GLY A CA 1
ATOM 568 C C . GLY A 1 86 ? 0.819 -1.751 -5.565 1.00 85.81 86 GLY A C 1
ATOM 569 O O . GLY A 1 86 ? 1.229 -1.021 -6.460 1.00 85.81 86 GLY A O 1
ATOM 570 N N . GLY A 1 87 ? -0.010 -2.769 -5.805 1.00 91.38 87 GLY A N 1
ATOM 571 C CA . GLY A 1 87 ? -0.529 -3.102 -7.129 1.00 91.38 87 GLY A CA 1
ATOM 572 C C . GLY A 1 87 ? 0.510 -3.750 -8.045 1.00 91.38 87 GLY A C 1
ATOM 573 O O . GLY A 1 87 ? 1.428 -4.431 -7.590 1.00 91.38 87 GLY A O 1
ATOM 574 N N . THR A 1 88 ? 0.337 -3.565 -9.352 1.00 92.69 88 THR A N 1
ATOM 575 C CA . THR A 1 88 ? 1.220 -4.097 -10.397 1.00 92.69 88 THR A CA 1
ATOM 576 C C . THR A 1 88 ? 1.825 -2.936 -11.169 1.00 92.69 88 THR A C 1
ATOM 578 O O . THR A 1 88 ? 1.099 -2.086 -11.678 1.00 92.69 88 THR A O 1
ATOM 581 N N . ALA A 1 89 ? 3.151 -2.915 -11.270 1.00 91.00 89 ALA A N 1
ATOM 582 C CA . ALA A 1 89 ? 3.892 -1.906 -12.007 1.00 91.00 89 ALA A CA 1
ATOM 583 C C . ALA A 1 89 ? 4.526 -2.534 -13.246 1.00 91.00 89 ALA A C 1
ATOM 585 O O . ALA A 1 89 ? 5.215 -3.547 -13.146 1.00 91.00 89 ALA A O 1
ATOM 586 N N . ILE A 1 90 ? 4.275 -1.928 -14.405 1.00 90.94 90 ILE A N 1
ATOM 587 C CA . ILE A 1 90 ? 4.795 -2.362 -15.702 1.00 90.94 90 ILE A CA 1
ATOM 588 C C . ILE A 1 90 ? 5.496 -1.161 -16.329 1.00 90.94 90 ILE A C 1
ATOM 590 O O . ILE A 1 90 ? 4.905 -0.089 -16.440 1.00 90.94 90 ILE A O 1
ATOM 594 N N . ALA A 1 91 ? 6.756 -1.347 -16.707 1.00 89.19 91 ALA A N 1
ATOM 595 C CA . ALA A 1 91 ? 7.555 -0.377 -17.443 1.00 89.19 91 ALA A CA 1
ATOM 596 C C . ALA A 1 91 ? 8.036 -1.049 -18.731 1.00 89.19 91 ALA A C 1
ATOM 598 O O . ALA A 1 91 ? 8.479 -2.196 -18.682 1.00 89.19 91 ALA A O 1
ATOM 599 N N . ASP A 1 92 ? 7.956 -0.336 -19.853 1.00 87.88 92 ASP A N 1
ATOM 600 C CA . ASP A 1 92 ? 8.471 -0.785 -21.144 1.00 87.88 92 ASP A CA 1
ATOM 601 C C . ASP A 1 92 ? 9.402 0.279 -21.736 1.00 87.88 92 ASP A C 1
ATOM 603 O O . ASP A 1 92 ? 9.086 1.469 -21.744 1.00 87.88 92 ASP A O 1
ATOM 607 N N . ALA A 1 93 ? 10.564 -0.176 -22.186 1.00 83.62 93 ALA A N 1
ATOM 608 C CA . ALA A 1 93 ? 11.631 0.607 -22.796 1.00 83.62 93 ALA A CA 1
ATOM 609 C C . ALA A 1 93 ? 11.871 0.170 -24.250 1.00 83.62 93 ALA A C 1
ATOM 611 O O . ALA A 1 93 ? 12.960 0.381 -24.778 1.00 83.62 93 ALA A O 1
ATOM 612 N N . SER A 1 94 ? 10.918 -0.515 -24.886 1.00 83.88 94 SER A N 1
ATOM 613 C CA . SER A 1 94 ? 11.142 -1.107 -26.200 1.00 83.88 94 SER A CA 1
ATOM 614 C C . SER A 1 94 ? 11.458 -0.049 -27.267 1.00 83.88 94 SER A C 1
ATOM 616 O O . SER A 1 94 ? 10.769 0.955 -27.428 1.00 83.88 94 SER A O 1
ATOM 618 N N . GLY A 1 95 ? 12.543 -0.287 -28.007 1.00 76.69 95 GLY A N 1
ATOM 619 C CA . GLY A 1 95 ? 12.967 0.534 -29.142 1.00 76.69 95 GLY A CA 1
ATOM 620 C C . GLY A 1 95 ? 12.219 0.231 -30.445 1.00 76.69 95 GLY A C 1
ATOM 621 O O . GLY A 1 95 ? 12.558 0.816 -31.463 1.00 76.69 95 GLY A O 1
ATOM 622 N N . GLY A 1 96 ? 11.227 -0.667 -30.444 1.00 81.25 96 GLY A N 1
ATOM 623 C CA . GLY A 1 96 ? 10.486 -1.103 -31.639 1.00 81.25 96 GLY A CA 1
ATOM 624 C C . GLY A 1 96 ? 11.295 -1.968 -32.623 1.00 81.25 96 GLY A C 1
ATOM 625 O O . GLY A 1 96 ? 12.503 -2.130 -32.469 1.00 81.25 96 GLY A O 1
ATOM 626 N N . ASP A 1 97 ? 10.620 -2.507 -33.644 1.00 84.69 97 ASP A N 1
ATOM 627 C CA . ASP A 1 97 ? 11.223 -3.224 -34.784 1.00 84.69 97 ASP A CA 1
ATOM 628 C C . ASP A 1 97 ? 11.240 -2.328 -36.044 1.00 84.69 97 ASP A C 1
ATOM 630 O O . ASP A 1 97 ? 10.507 -1.344 -36.117 1.00 84.69 97 ASP A O 1
ATOM 634 N N . TYR A 1 98 ? 12.036 -2.686 -37.064 1.00 80.56 98 TYR A N 1
ATOM 635 C CA . TYR A 1 98 ? 12.242 -1.915 -38.313 1.00 80.56 98 TYR A CA 1
ATOM 636 C C . TYR A 1 98 ? 12.910 -0.544 -38.143 1.00 80.56 98 TYR A C 1
ATOM 638 O O . TYR A 1 98 ? 12.674 0.382 -38.920 1.00 80.56 98 TYR A O 1
ATOM 646 N N . ASN A 1 99 ? 13.798 -0.414 -37.160 1.00 79.44 99 ASN A N 1
ATOM 647 C CA . ASN A 1 99 ? 14.580 0.803 -37.013 1.00 79.44 99 ASN A CA 1
ATOM 648 C C . ASN A 1 99 ? 15.732 0.824 -38.026 1.00 79.44 99 ASN A C 1
ATOM 650 O O . ASN A 1 99 ? 16.685 0.055 -37.913 1.00 79.44 99 ASN A O 1
ATOM 654 N N . PHE A 1 100 ? 15.635 1.709 -39.014 1.00 83.88 100 PHE A N 1
ATOM 655 C CA . PHE A 1 100 ? 16.709 2.024 -39.950 1.00 83.88 100 PHE A CA 1
ATOM 656 C C . PHE A 1 100 ? 17.431 3.283 -39.462 1.00 83.88 100 PHE A C 1
ATOM 658 O O . PHE A 1 100 ? 16.789 4.309 -39.240 1.00 83.88 100 PHE A O 1
ATOM 665 N N . ALA A 1 101 ? 18.745 3.200 -39.269 1.00 81.12 101 ALA A N 1
ATOM 666 C CA . ALA A 1 101 ? 19.581 4.350 -38.954 1.00 81.12 101 ALA A CA 1
ATOM 667 C C . ALA A 1 101 ? 20.792 4.344 -39.870 1.00 81.12 101 ALA A C 1
ATOM 669 O O . ALA A 1 101 ? 21.541 3.369 -39.904 1.00 81.12 101 ALA A O 1
ATOM 670 N N . ASP A 1 102 ? 20.949 5.441 -40.598 1.00 80.12 102 ASP A N 1
ATOM 671 C CA . ASP A 1 102 ? 22.026 5.648 -41.547 1.00 80.12 102 ASP A CA 1
ATOM 672 C C . ASP A 1 102 ? 22.819 6.891 -41.147 1.00 80.12 102 ASP A C 1
ATOM 674 O O . ASP A 1 102 ? 22.246 7.963 -40.943 1.00 80.12 102 ASP A O 1
ATOM 678 N N . ALA A 1 103 ? 24.118 6.692 -40.942 1.00 72.62 103 ALA A N 1
ATOM 679 C CA . ALA A 1 103 ? 25.079 7.708 -40.521 1.00 72.62 103 ALA A CA 1
ATOM 680 C C . ALA A 1 103 ? 25.926 8.209 -41.692 1.00 72.62 103 ALA A C 1
ATOM 682 O O . ALA A 1 103 ? 26.879 8.950 -41.456 1.00 72.62 103 ALA A O 1
ATOM 683 N N . SER A 1 104 ? 25.654 7.761 -42.923 1.00 72.25 104 SER A N 1
ATOM 684 C CA . SER A 1 104 ? 26.450 8.180 -44.066 1.00 72.25 104 SER A CA 1
ATOM 685 C C . SER A 1 104 ? 26.319 9.687 -44.272 1.00 72.25 104 SER A C 1
ATOM 687 O O . SER A 1 104 ? 25.224 10.187 -44.545 1.00 72.25 104 SER A O 1
ATOM 689 N N . ASP A 1 105 ? 27.441 10.399 -44.202 1.00 68.88 105 ASP A N 1
ATOM 690 C CA . ASP A 1 105 ? 27.559 11.685 -44.873 1.00 68.88 105 ASP A CA 1
ATOM 691 C C . ASP A 1 105 ? 27.361 11.429 -46.364 1.00 68.88 105 ASP A C 1
ATOM 693 O O . ASP A 1 105 ? 28.135 10.703 -46.990 1.00 68.88 105 ASP A O 1
ATOM 697 N N . PHE A 1 106 ? 26.289 11.976 -46.939 1.00 62.47 106 PHE A N 1
ATOM 698 C CA . PHE A 1 106 ? 26.073 11.942 -48.381 1.00 62.47 106 PHE A CA 1
ATOM 699 C C . PHE A 1 106 ? 27.111 12.844 -49.068 1.00 62.47 106 PHE A C 1
ATOM 701 O O . PHE A 1 106 ? 26.770 13.930 -49.544 1.00 62.47 106 PHE A O 1
ATOM 708 N N . ASP A 1 107 ? 28.373 12.416 -49.146 1.00 63.56 107 ASP A N 1
ATOM 709 C CA . ASP A 1 107 ? 29.318 12.986 -50.106 1.00 63.56 107 ASP A CA 1
ATOM 710 C C . ASP A 1 107 ? 28.895 12.496 -51.500 1.00 63.56 107 ASP A C 1
ATOM 712 O O . ASP A 1 107 ? 29.173 11.374 -51.923 1.00 63.56 107 ASP A O 1
ATOM 716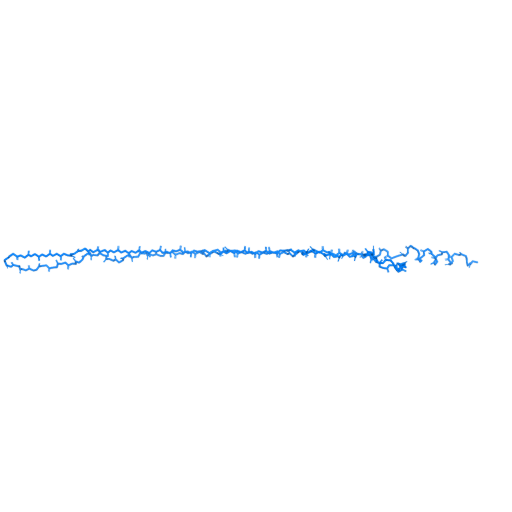 N N . GLY A 1 108 ? 28.033 13.296 -52.134 1.00 59.12 108 GLY A N 1
ATOM 717 C CA . GLY A 1 108 ? 27.139 12.916 -53.225 1.00 59.12 108 GLY A CA 1
ATOM 718 C C . GLY A 1 108 ? 27.796 12.224 -54.425 1.00 59.12 108 GLY A C 1
ATOM 719 O O . GLY A 1 108 ? 28.119 12.873 -55.423 1.00 59.12 108 GLY A O 1
ATOM 720 N N . GLY A 1 109 ? 27.869 10.890 -54.376 1.00 60.16 109 GLY A N 1
ATOM 721 C CA . GLY A 1 109 ? 28.343 10.029 -55.466 1.00 60.16 109 GLY A CA 1
ATOM 722 C C . GLY A 1 109 ? 27.402 8.889 -55.889 1.00 60.16 109 GLY A C 1
ATOM 723 O O . GLY A 1 109 ? 27.700 8.200 -56.869 1.00 60.16 109 GLY A O 1
ATOM 724 N N . ASP A 1 110 ? 26.264 8.681 -55.218 1.00 68.31 110 ASP A N 1
ATOM 725 C CA . ASP A 1 110 ? 25.411 7.511 -55.469 1.00 68.31 110 ASP A CA 1
ATOM 726 C C . ASP A 1 110 ? 24.518 7.673 -56.711 1.00 68.31 110 ASP A C 1
ATOM 728 O O . ASP A 1 110 ? 23.439 8.269 -56.685 1.00 68.31 110 ASP A O 1
ATOM 732 N N . ASN A 1 111 ? 24.936 7.070 -57.828 1.00 63.53 111 ASN A N 1
ATOM 733 C CA . ASN A 1 111 ? 24.097 6.889 -59.014 1.00 63.53 111 ASN A CA 1
ATOM 734 C C . ASN A 1 111 ? 23.058 5.770 -58.785 1.00 63.53 111 ASN A C 1
ATOM 736 O O . ASN A 1 111 ? 23.200 4.657 -59.286 1.00 63.53 111 ASN A O 1
ATOM 740 N N . GLY A 1 112 ? 21.987 6.088 -58.053 1.00 60.72 112 GLY A N 1
ATOM 741 C CA . GLY A 1 112 ? 20.642 5.549 -58.305 1.00 60.72 112 GLY A CA 1
ATOM 742 C C . GLY A 1 112 ? 20.357 4.076 -57.985 1.00 60.72 112 GLY A C 1
ATOM 743 O O . GLY A 1 112 ? 19.439 3.515 -58.581 1.00 60.72 112 GLY A O 1
ATOM 744 N N . GLY A 1 113 ? 21.078 3.448 -57.057 1.00 59.97 113 GLY A N 1
ATOM 745 C CA . GLY A 1 113 ? 20.761 2.104 -56.561 1.00 59.97 113 GLY A CA 1
ATOM 746 C C . GLY A 1 113 ? 20.417 2.132 -55.079 1.00 59.97 113 GLY A C 1
ATOM 747 O O . GLY A 1 113 ? 21.278 1.850 -54.255 1.00 59.97 113 GLY A O 1
ATOM 748 N N . GLY A 1 114 ? 19.183 2.505 -54.730 1.00 58.69 114 GLY A N 1
ATOM 749 C CA . GLY A 1 114 ? 18.726 2.476 -53.340 1.00 58.69 114 GLY A CA 1
ATOM 750 C C . GLY A 1 114 ? 18.921 1.088 -52.722 1.00 58.69 114 GLY A C 1
ATOM 751 O O . GLY A 1 114 ? 18.577 0.074 -53.323 1.00 58.69 114 GLY A O 1
ATOM 752 N N . PHE A 1 115 ? 19.452 1.070 -51.506 1.00 65.50 115 PHE A N 1
ATOM 753 C CA . PHE A 1 115 ? 19.850 -0.058 -50.651 1.00 65.50 115 PHE A CA 1
ATOM 754 C C . PHE A 1 115 ? 18.738 -1.078 -50.294 1.00 65.50 115 PHE A C 1
ATOM 756 O O . PHE A 1 115 ? 18.949 -1.935 -49.439 1.00 65.50 115 PHE A O 1
ATOM 763 N N . PHE A 1 116 ? 17.576 -1.034 -50.959 1.00 64.94 116 PHE A N 1
ATOM 764 C CA . PHE A 1 116 ? 16.476 -2.000 -50.815 1.00 64.94 116 PHE A CA 1
ATOM 765 C C . PHE A 1 116 ? 15.896 -2.492 -52.158 1.00 64.94 116 PHE A C 1
ATOM 767 O O . PHE A 1 116 ? 14.711 -2.827 -52.225 1.00 64.94 116 PHE A O 1
ATOM 774 N N . SER A 1 117 ? 16.691 -2.501 -53.234 1.00 54.59 117 SER A N 1
ATOM 775 C CA . SER A 1 117 ? 16.326 -3.197 -54.479 1.00 54.59 117 SER A CA 1
ATOM 776 C C . SER A 1 117 ? 16.707 -4.671 -54.454 1.00 54.59 117 SER A C 1
ATOM 778 O O . SER A 1 117 ? 17.745 -5.018 -53.854 1.00 54.59 117 SER A O 1
#